Protein AF-A0A965NMK2-F1 (afdb_monomer_lite)

pLDDT: mean 85.82, std 9.75, range [57.5, 96.56]

Sequence (125 aa):
MFAFSLTIFWGACLLFLVQPLIARFILPWFGGGPAVWTTCMLFFQVLLLGGYAYAHYSISRLTPRRQVITHLCLLALAVALLPITPGDQWKPADGTHAAGHILLLLLACLGLPYLVLSATGPLLQ

Structure (mmCIF, N/CA/C/O backbone):
data_AF-A0A965NMK2-F1
#
_entry.id   AF-A0A965NMK2-F1
#
loop_
_atom_site.group_PDB
_atom_site.id
_atom_site.type_symbol
_atom_site.label_atom_id
_atom_site.label_alt_id
_atom_site.label_comp_id
_atom_site.label_asym_id
_atom_site.label_entity_id
_atom_site.label_seq_id
_atom_site.pdbx_PDB_ins_code
_atom_site.Cartn_x
_atom_site.Cartn_y
_atom_site.Cartn_z
_atom_site.occupancy
_atom_site.B_iso_or_equiv
_atom_site.auth_seq_id
_atom_site.auth_comp_id
_atom_site.auth_asym_id
_atom_site.auth_atom_id
_atom_site.pdbx_PDB_model_num
ATOM 1 N N . MET A 1 1 ? -1.444 -10.886 23.898 1.00 73.38 1 MET A N 1
ATOM 2 C CA . MET A 1 1 ? -0.126 -10.329 23.521 1.00 73.38 1 MET A CA 1
ATOM 3 C C . MET A 1 1 ? 0.504 -11.128 22.386 1.00 73.38 1 MET A C 1
ATOM 5 O O . MET A 1 1 ? 0.579 -10.586 21.297 1.00 73.38 1 MET A O 1
ATOM 9 N N . PHE A 1 2 ? 0.811 -12.422 22.561 1.00 87.19 2 PHE A N 1
ATOM 10 C CA . PHE A 1 2 ? 1.407 -13.257 21.498 1.00 87.19 2 PHE A CA 1
ATOM 11 C C . PHE A 1 2 ? 0.660 -13.246 20.152 1.00 87.19 2 PHE A C 1
ATOM 13 O O . PHE A 1 2 ? 1.293 -13.071 19.118 1.00 87.19 2 PHE A O 1
ATOM 20 N N . ALA A 1 3 ? -0.672 -13.377 20.156 1.00 85.31 3 ALA A N 1
ATOM 21 C CA . ALA A 1 3 ? -1.463 -13.350 18.922 1.00 85.31 3 ALA A CA 1
ATOM 22 C C . ALA A 1 3 ? -1.324 -12.019 18.155 1.00 85.31 3 ALA A C 1
ATOM 24 O O . ALA A 1 3 ? -1.114 -12.031 16.951 1.00 85.31 3 ALA A O 1
ATOM 25 N N . PHE A 1 4 ? -1.360 -10.879 18.854 1.00 85.56 4 PHE A N 1
ATOM 26 C CA . PHE A 1 4 ? -1.163 -9.559 18.243 1.00 85.56 4 PHE A CA 1
ATOM 27 C C . PHE A 1 4 ? 0.251 -9.396 17.682 1.00 85.56 4 PHE A C 1
ATOM 29 O O . PHE A 1 4 ? 0.408 -8.953 16.548 1.00 85.56 4 PHE A O 1
ATOM 36 N N . SER A 1 5 ? 1.275 -9.808 18.437 1.00 88.06 5 SER A N 1
ATOM 37 C CA . SER A 1 5 ? 2.665 -9.774 17.971 1.00 88.06 5 SER A CA 1
ATOM 38 C C . SER A 1 5 ? 2.871 -10.632 16.725 1.00 88.06 5 SER A C 1
ATOM 40 O O . SER A 1 5 ? 3.549 -10.192 15.803 1.00 88.06 5 SER A O 1
ATOM 42 N N . LEU A 1 6 ? 2.259 -11.819 16.665 1.00 91.94 6 LEU A N 1
ATOM 43 C CA . LEU A 1 6 ? 2.343 -12.697 15.500 1.00 91.94 6 LEU A CA 1
ATOM 44 C C . LEU A 1 6 ? 1.648 -12.082 14.278 1.00 91.94 6 LEU A C 1
ATOM 46 O O . LEU A 1 6 ? 2.211 -12.111 13.189 1.00 91.94 6 LEU A O 1
ATOM 50 N N . THR A 1 7 ? 0.470 -11.477 14.453 1.00 88.75 7 THR A N 1
ATOM 51 C CA . THR A 1 7 ? -0.245 -10.806 13.357 1.00 88.75 7 THR A CA 1
ATOM 52 C C . THR A 1 7 ? 0.523 -9.593 12.837 1.00 88.75 7 THR A C 1
ATOM 54 O O . THR A 1 7 ? 0.670 -9.441 11.627 1.00 88.75 7 THR A O 1
ATOM 57 N N . ILE A 1 8 ? 1.061 -8.755 13.730 1.00 88.62 8 ILE A N 1
ATOM 58 C CA . ILE A 1 8 ? 1.895 -7.604 13.352 1.00 88.62 8 ILE A CA 1
ATOM 59 C C . ILE A 1 8 ? 3.165 -8.083 12.642 1.00 88.62 8 ILE A C 1
ATOM 61 O O . ILE A 1 8 ? 3.517 -7.542 11.596 1.00 88.62 8 ILE A O 1
ATOM 65 N N . PHE A 1 9 ? 3.823 -9.120 13.168 1.00 92.12 9 PHE A N 1
ATOM 66 C CA . PHE A 1 9 ? 5.005 -9.716 12.551 1.00 92.12 9 PHE A CA 1
ATOM 67 C C . PHE A 1 9 ? 4.704 -10.226 11.142 1.00 92.12 9 PHE A C 1
ATOM 69 O O . PHE A 1 9 ? 5.434 -9.903 10.210 1.00 92.12 9 PHE A O 1
ATOM 76 N N . TRP A 1 10 ? 3.618 -10.981 10.964 1.00 91.44 10 TRP A N 1
ATOM 77 C CA . TRP A 1 10 ? 3.255 -11.529 9.660 1.00 91.44 10 TRP A CA 1
ATOM 78 C C . TRP A 1 10 ? 2.854 -10.429 8.676 1.00 91.44 10 TRP A C 1
ATOM 80 O O . TRP A 1 10 ? 3.305 -10.439 7.535 1.00 91.44 10 TRP A O 1
ATOM 90 N N . GLY A 1 11 ? 2.081 -9.436 9.125 1.00 89.62 11 GLY A N 1
ATOM 91 C CA . GLY A 1 11 ? 1.711 -8.276 8.314 1.00 89.62 11 GLY A CA 1
ATOM 92 C C . GLY A 1 11 ? 2.930 -7.481 7.842 1.00 89.62 11 GLY A C 1
ATOM 93 O O . GLY A 1 11 ? 3.062 -7.209 6.650 1.00 89.62 11 GLY A O 1
ATOM 94 N N . ALA A 1 12 ? 3.862 -7.178 8.751 1.00 89.81 12 ALA A N 1
ATOM 95 C CA . ALA A 1 12 ? 5.111 -6.499 8.413 1.00 89.81 12 ALA A CA 1
ATOM 96 C C . ALA A 1 12 ? 5.988 -7.352 7.482 1.00 89.81 12 ALA A C 1
ATOM 98 O O . ALA A 1 12 ? 6.477 -6.849 6.474 1.00 89.81 12 ALA A O 1
ATOM 99 N N . CYS A 1 13 ? 6.144 -8.647 7.771 1.00 92.62 13 CYS A N 1
ATOM 100 C CA . CYS A 1 13 ? 6.897 -9.577 6.931 1.00 92.62 13 CYS A CA 1
ATOM 101 C C . CYS A 1 13 ? 6.352 -9.594 5.496 1.00 92.62 13 CYS A C 1
ATOM 103 O O . CYS A 1 13 ? 7.115 -9.401 4.552 1.00 92.62 13 CYS A O 1
ATOM 105 N N . LEU A 1 14 ? 5.033 -9.728 5.322 1.00 90.50 14 LEU A N 1
ATOM 106 C CA . LEU A 1 14 ? 4.386 -9.702 4.007 1.00 90.50 14 LEU A CA 1
ATOM 107 C C . LEU A 1 14 ? 4.592 -8.364 3.284 1.00 90.50 14 LEU A C 1
ATOM 109 O O . LEU A 1 14 ? 4.908 -8.356 2.095 1.00 90.50 14 LEU A O 1
ATOM 113 N N . LEU A 1 15 ? 4.458 -7.244 3.998 1.00 89.88 15 LEU A N 1
ATOM 114 C CA . LEU A 1 15 ? 4.641 -5.902 3.443 1.00 89.88 15 LEU A CA 1
ATOM 115 C C . LEU A 1 15 ? 6.060 -5.703 2.894 1.00 89.88 15 LEU A C 1
ATOM 117 O O . LEU A 1 15 ? 6.227 -5.227 1.770 1.00 89.88 15 LEU A O 1
ATOM 121 N N . PHE A 1 16 ? 7.078 -6.116 3.651 1.00 90.06 16 PHE A N 1
ATOM 122 C CA . PHE A 1 16 ? 8.472 -6.016 3.218 1.00 90.06 16 PHE A CA 1
ATOM 123 C C . PHE A 1 16 ? 8.853 -7.064 2.170 1.00 90.06 16 PHE A C 1
ATOM 125 O O . PHE A 1 16 ? 9.684 -6.766 1.319 1.00 90.06 16 PHE A O 1
ATOM 132 N N . LEU A 1 17 ? 8.249 -8.258 2.178 1.00 91.62 17 LEU A N 1
ATOM 133 C CA . LEU A 1 17 ? 8.526 -9.317 1.197 1.00 91.62 17 LEU A CA 1
ATOM 134 C C . LEU A 1 17 ? 7.978 -8.982 -0.200 1.00 91.62 17 LEU A C 1
ATOM 136 O O . LEU A 1 17 ? 8.574 -9.365 -1.209 1.00 91.62 17 LEU A O 1
ATOM 140 N N . VAL A 1 18 ? 6.870 -8.240 -0.276 1.00 88.94 18 VAL A N 1
ATOM 141 C CA . VAL A 1 18 ? 6.261 -7.812 -1.547 1.00 88.94 18 VAL A CA 1
ATOM 142 C C . VAL A 1 18 ? 7.211 -6.948 -2.382 1.00 88.94 18 VAL A C 1
ATOM 144 O O . VAL A 1 18 ? 7.270 -7.114 -3.601 1.00 88.94 18 VAL A O 1
ATOM 147 N N . GLN A 1 19 ? 7.991 -6.066 -1.752 1.00 88.50 19 GLN A N 1
ATOM 148 C CA . GLN A 1 19 ? 8.894 -5.146 -2.454 1.00 88.50 19 GLN A CA 1
ATOM 149 C C . GLN A 1 19 ? 9.970 -5.871 -3.303 1.00 88.50 19 GLN A C 1
ATOM 151 O O . GLN A 1 19 ? 10.015 -5.636 -4.515 1.00 88.50 19 GLN A O 1
ATOM 156 N N . PRO A 1 20 ? 10.809 -6.780 -2.753 1.00 87.56 20 PRO A N 1
ATOM 157 C CA . PRO A 1 20 ? 11.803 -7.517 -3.534 1.00 87.56 20 PRO A CA 1
ATOM 158 C C . PRO A 1 20 ? 11.177 -8.544 -4.486 1.00 87.56 20 PRO A C 1
ATOM 160 O O . PRO A 1 20 ? 11.721 -8.775 -5.568 1.00 87.56 20 PRO A O 1
ATOM 163 N N . LEU A 1 21 ? 10.033 -9.142 -4.127 1.00 88.81 21 LEU A N 1
ATOM 164 C CA . LEU A 1 21 ? 9.316 -10.073 -5.003 1.00 88.81 21 LEU A CA 1
ATOM 165 C C . LEU A 1 21 ? 8.943 -9.391 -6.323 1.00 88.81 21 LEU A C 1
ATOM 167 O O . LEU A 1 21 ? 9.207 -9.911 -7.405 1.00 88.81 21 LEU A O 1
ATOM 171 N N . ILE A 1 22 ? 8.368 -8.199 -6.227 1.00 84.31 22 ILE A N 1
ATOM 172 C CA . ILE A 1 22 ? 7.898 -7.448 -7.385 1.00 84.31 22 ILE A CA 1
ATOM 173 C C . ILE A 1 22 ? 9.043 -6.831 -8.165 1.00 84.31 22 ILE A C 1
ATOM 175 O O . ILE A 1 22 ? 9.014 -6.885 -9.392 1.00 84.31 22 ILE A O 1
ATOM 179 N N . ALA A 1 23 ? 10.088 -6.354 -7.484 1.00 83.56 23 ALA A N 1
ATOM 180 C CA . ALA A 1 23 ? 11.317 -5.934 -8.145 1.00 83.56 23 ALA A CA 1
ATOM 181 C C . ALA A 1 23 ? 11.866 -7.045 -9.060 1.00 83.56 23 ALA A C 1
ATOM 183 O O . ALA A 1 23 ? 12.226 -6.773 -10.202 1.00 83.56 23 ALA A O 1
ATOM 184 N N . ARG A 1 24 ? 11.847 -8.309 -8.610 1.00 84.56 24 ARG A N 1
ATOM 185 C CA . ARG A 1 24 ? 12.247 -9.463 -9.432 1.00 84.56 24 ARG A CA 1
ATOM 186 C C . ARG A 1 24 ? 11.312 -9.706 -10.622 1.00 84.56 24 ARG A C 1
ATOM 188 O O . ARG A 1 24 ? 11.803 -10.076 -11.684 1.00 84.56 24 ARG A O 1
ATOM 195 N N . PHE A 1 25 ? 10.001 -9.514 -10.467 1.00 83.31 25 PHE A N 1
ATOM 196 C CA . PHE A 1 25 ? 9.027 -9.724 -11.547 1.00 83.31 25 PHE A CA 1
ATOM 197 C C . PHE A 1 25 ? 9.086 -8.658 -12.642 1.00 83.31 25 PHE A C 1
ATOM 199 O O . PHE A 1 25 ? 8.940 -8.994 -13.812 1.00 83.31 25 PHE A O 1
ATOM 206 N N . ILE A 1 26 ? 9.309 -7.391 -12.289 1.00 81.94 26 ILE 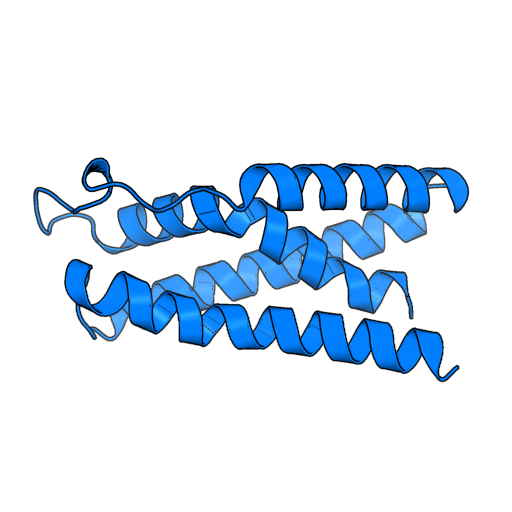A N 1
ATOM 207 C CA . ILE A 1 26 ? 9.352 -6.289 -13.264 1.00 81.94 26 ILE A CA 1
ATOM 208 C C . ILE A 1 26 ? 10.716 -6.170 -13.961 1.00 81.94 26 ILE A C 1
ATOM 210 O O . ILE A 1 26 ? 10.804 -5.583 -15.042 1.00 81.94 26 ILE A O 1
ATOM 214 N N . LEU A 1 27 ? 11.778 -6.734 -13.368 1.00 83.50 27 LEU A N 1
ATOM 215 C CA . LEU A 1 27 ? 13.155 -6.646 -13.867 1.00 83.50 27 LEU A CA 1
ATOM 216 C C . LEU A 1 27 ? 13.319 -7.095 -15.334 1.00 83.50 27 LEU A C 1
ATOM 218 O O . LEU A 1 27 ? 13.988 -6.380 -16.078 1.00 83.50 27 LEU A O 1
ATOM 222 N N . PRO A 1 28 ? 12.716 -8.210 -15.803 1.00 82.00 28 PRO A N 1
ATOM 223 C CA . PRO A 1 28 ? 12.842 -8.639 -17.197 1.00 82.00 28 PRO A CA 1
ATOM 224 C C . PRO A 1 28 ? 12.149 -7.706 -18.200 1.00 82.00 28 PRO A C 1
ATOM 226 O O . PRO A 1 28 ? 12.482 -7.737 -19.381 1.00 82.00 28 PRO A O 1
ATOM 229 N N . TRP A 1 29 ? 11.173 -6.903 -17.760 1.00 79.25 29 TRP A N 1
ATOM 230 C CA . TRP A 1 29 ? 10.378 -6.031 -18.633 1.00 79.25 29 TRP A CA 1
ATOM 231 C C . TRP A 1 29 ? 10.892 -4.596 -18.674 1.00 79.25 29 TRP A C 1
ATOM 233 O O . TRP A 1 29 ? 10.917 -3.987 -19.739 1.00 79.25 29 TRP A O 1
ATOM 243 N N . PHE A 1 30 ? 11.303 -4.060 -17.524 1.00 79.38 30 PHE A N 1
ATOM 244 C CA . PHE A 1 30 ? 11.709 -2.659 -17.376 1.00 79.38 30 PHE A CA 1
ATOM 245 C C . PHE A 1 30 ? 13.220 -2.485 -17.149 1.00 79.38 30 PHE A C 1
ATOM 247 O O . PHE A 1 30 ? 13.726 -1.365 -17.218 1.00 79.38 30 PHE A O 1
ATOM 254 N N . GLY A 1 31 ? 13.955 -3.577 -16.909 1.00 80.19 31 GLY A N 1
ATOM 255 C CA . GLY A 1 31 ? 15.390 -3.565 -16.628 1.00 80.19 31 GLY A CA 1
ATOM 256 C C . GLY A 1 31 ? 15.737 -3.165 -15.188 1.00 80.19 31 GLY A C 1
ATOM 257 O O . GLY A 1 31 ? 14.881 -2.798 -14.386 1.00 80.19 31 GLY A O 1
ATOM 258 N N . GLY A 1 32 ? 17.028 -3.239 -14.849 1.00 76.94 32 GLY A N 1
ATOM 259 C CA . GLY A 1 32 ? 17.566 -2.918 -13.515 1.00 76.94 32 GLY A CA 1
ATOM 260 C C . GLY A 1 32 ? 17.995 -1.462 -13.329 1.00 76.94 32 GLY A C 1
ATOM 261 O O . GLY A 1 32 ? 18.905 -1.189 -12.551 1.00 76.94 32 GLY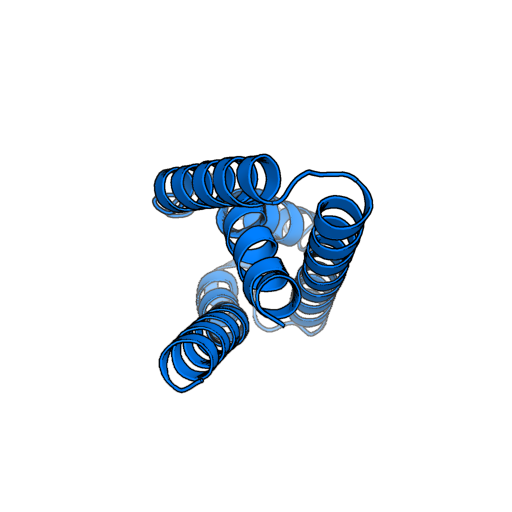 A O 1
ATOM 262 N N . GLY A 1 33 ? 17.412 -0.532 -14.089 1.00 83.62 33 GLY A N 1
ATOM 263 C CA . GLY A 1 33 ? 17.819 0.873 -14.073 1.00 83.62 33 GLY A CA 1
ATOM 264 C C . GLY A 1 33 ? 17.489 1.578 -12.744 1.00 83.62 33 GLY A C 1
ATOM 265 O O . GLY A 1 33 ? 16.443 1.296 -12.154 1.00 83.62 33 GLY A O 1
ATOM 266 N N . PRO A 1 34 ? 18.297 2.563 -12.297 1.00 84.94 34 PRO A N 1
ATOM 267 C CA . PRO A 1 34 ? 18.036 3.326 -11.068 1.00 84.94 34 PRO A CA 1
ATOM 268 C C . PRO A 1 34 ? 16.646 3.977 -11.027 1.00 84.94 34 PRO A C 1
ATOM 270 O O . PRO A 1 34 ? 16.010 4.024 -9.978 1.00 84.94 34 PRO A O 1
ATOM 273 N N . ALA A 1 35 ? 16.142 4.425 -12.182 1.00 85.19 35 ALA A N 1
ATOM 274 C CA . ALA A 1 35 ? 14.815 5.026 -12.296 1.00 85.19 35 ALA A CA 1
ATOM 275 C C . ALA A 1 35 ? 13.688 4.054 -11.899 1.00 85.19 35 ALA A C 1
ATOM 277 O O . ALA A 1 35 ? 12.782 4.448 -11.170 1.00 85.19 35 ALA A O 1
ATOM 278 N N . VAL A 1 36 ? 13.772 2.781 -12.308 1.00 87.06 36 VAL A N 1
ATOM 279 C CA . VAL A 1 36 ? 12.782 1.736 -11.979 1.00 87.06 36 VAL A CA 1
ATOM 280 C C . VAL A 1 36 ? 12.710 1.540 -10.468 1.00 87.06 36 VAL A C 1
ATOM 282 O O . VAL A 1 36 ? 11.623 1.532 -9.887 1.00 87.06 36 VAL A O 1
ATOM 285 N N . TRP A 1 37 ? 13.874 1.449 -9.823 1.00 87.25 37 TRP A N 1
ATOM 286 C CA . TRP A 1 37 ? 13.977 1.304 -8.375 1.00 87.25 37 TRP A CA 1
ATOM 287 C C . TRP A 1 37 ? 13.353 2.488 -7.633 1.00 87.25 37 TRP A C 1
ATOM 289 O O . TRP A 1 37 ? 12.511 2.292 -6.755 1.00 87.25 37 TRP A O 1
ATOM 299 N N . THR A 1 38 ? 13.713 3.719 -8.009 1.00 90.06 38 THR A N 1
ATOM 300 C CA . THR A 1 38 ? 13.170 4.930 -7.383 1.00 90.06 38 THR A CA 1
ATOM 301 C C . THR A 1 38 ? 11.657 5.039 -7.574 1.00 90.06 38 THR A C 1
ATOM 303 O O . THR A 1 38 ? 10.960 5.389 -6.625 1.00 90.06 38 THR A O 1
ATOM 306 N N . THR A 1 39 ? 11.120 4.692 -8.750 1.00 90.81 39 THR A N 1
ATOM 307 C CA . THR A 1 39 ? 9.667 4.674 -8.988 1.00 90.81 39 THR A CA 1
ATOM 308 C C . THR A 1 39 ? 8.951 3.654 -8.100 1.00 90.81 39 THR A C 1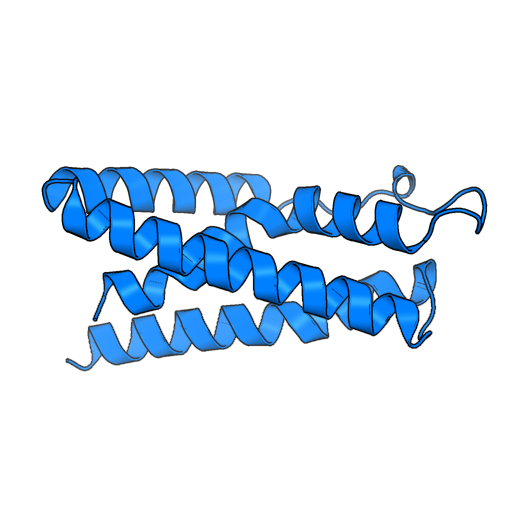
ATOM 310 O O . THR A 1 39 ? 7.922 3.981 -7.509 1.00 90.81 39 THR A O 1
ATOM 313 N N . CYS A 1 40 ? 9.505 2.447 -7.950 1.00 89.94 40 CYS A N 1
ATOM 314 C CA . CYS A 1 40 ? 8.942 1.434 -7.055 1.00 89.94 40 CYS A CA 1
ATOM 315 C C . CYS A 1 40 ? 8.972 1.898 -5.596 1.00 89.94 40 CYS A C 1
ATOM 317 O O . CYS A 1 40 ? 7.968 1.802 -4.894 1.00 89.94 40 CYS A O 1
ATOM 319 N N . MET A 1 41 ? 10.105 2.448 -5.148 1.00 91.94 41 MET A N 1
ATOM 320 C CA . MET A 1 41 ? 10.236 2.982 -3.793 1.00 91.94 41 MET A CA 1
ATOM 321 C C . MET A 1 41 ? 9.236 4.105 -3.532 1.00 91.94 41 MET A C 1
ATOM 323 O O . MET A 1 41 ? 8.531 4.055 -2.528 1.00 91.94 41 MET A O 1
ATOM 327 N N . LEU A 1 42 ? 9.103 5.068 -4.448 1.00 93.88 42 LEU A N 1
ATOM 328 C CA . LEU A 1 42 ? 8.109 6.138 -4.343 1.00 93.88 42 LEU A CA 1
ATOM 329 C C . LEU A 1 42 ? 6.696 5.569 -4.165 1.00 93.88 42 LEU A C 1
ATOM 331 O O . LEU A 1 42 ? 5.989 5.969 -3.243 1.00 93.88 42 LEU A O 1
ATOM 335 N N . PHE A 1 43 ? 6.301 4.612 -5.008 1.00 93.62 43 PHE A N 1
ATOM 336 C CA . PHE A 1 43 ? 4.995 3.962 -4.923 1.00 93.62 43 PHE A CA 1
ATOM 337 C C . PHE A 1 43 ? 4.758 3.326 -3.547 1.00 93.62 43 PHE A C 1
ATOM 339 O O . PHE A 1 43 ? 3.765 3.626 -2.882 1.00 93.62 43 PHE A O 1
ATOM 346 N N . PHE A 1 44 ? 5.689 2.488 -3.086 1.00 93.25 44 PHE A N 1
ATOM 347 C CA . PHE A 1 44 ? 5.543 1.787 -1.812 1.00 93.25 44 PHE A CA 1
ATOM 348 C C . PHE A 1 44 ? 5.506 2.738 -0.615 1.00 93.25 44 PHE A C 1
ATOM 350 O O . PHE A 1 44 ? 4.746 2.498 0.323 1.00 93.25 44 PHE A O 1
ATOM 357 N N . GLN A 1 45 ? 6.279 3.826 -0.643 1.00 95.44 45 GLN A N 1
ATOM 358 C CA . GLN A 1 45 ? 6.267 4.839 0.415 1.00 95.44 45 GLN A CA 1
ATOM 359 C C . GLN A 1 45 ? 4.947 5.620 0.442 1.00 95.44 45 GLN A C 1
ATOM 361 O O . GLN A 1 45 ? 4.373 5.823 1.511 1.00 95.44 45 GLN A O 1
ATOM 366 N N . VAL A 1 46 ? 4.417 6.001 -0.724 1.00 96.50 46 VAL A N 1
ATOM 367 C CA . VAL A 1 46 ? 3.121 6.691 -0.823 1.00 96.50 46 VAL A CA 1
ATOM 368 C C . VAL A 1 46 ? 1.986 5.807 -0.306 1.00 96.50 46 VAL A C 1
ATOM 370 O O . VAL A 1 46 ? 1.147 6.276 0.461 1.00 96.50 46 VAL A O 1
ATOM 373 N N . LEU A 1 47 ? 1.960 4.521 -0.661 1.00 94.94 47 LEU A N 1
ATOM 374 C CA . LEU A 1 47 ? 0.927 3.611 -0.159 1.00 94.94 47 LEU A CA 1
ATOM 375 C C . LEU A 1 47 ? 1.098 3.268 1.324 1.00 94.94 47 LEU A C 1
ATOM 377 O O . LEU A 1 47 ? 0.100 3.062 2.015 1.00 94.94 47 LEU A O 1
ATOM 381 N N . LEU A 1 48 ? 2.335 3.199 1.825 1.00 94.69 48 LEU A N 1
ATOM 382 C CA . LEU A 1 48 ? 2.599 3.026 3.254 1.00 94.69 48 LEU A CA 1
ATOM 383 C C . LEU A 1 48 ? 1.997 4.200 4.035 1.00 94.69 48 LEU A C 1
ATOM 385 O O . LEU A 1 48 ? 1.223 3.988 4.968 1.00 94.69 48 LEU A O 1
ATOM 389 N N . LEU A 1 49 ? 2.268 5.429 3.585 1.00 96.56 49 LEU A N 1
ATOM 390 C CA . LEU A 1 49 ? 1.674 6.641 4.145 1.00 96.56 49 LEU A CA 1
ATOM 391 C C . LEU A 1 49 ? 0.141 6.627 4.037 1.00 96.56 49 LEU A C 1
ATOM 393 O O . LEU A 1 49 ? -0.548 6.941 5.006 1.00 96.56 49 LEU A O 1
ATOM 397 N N . GLY A 1 50 ? -0.399 6.223 2.884 1.00 96.06 50 GLY A N 1
ATOM 398 C CA . GLY A 1 50 ? -1.841 6.100 2.661 1.00 96.06 50 GLY A CA 1
ATOM 399 C C . GLY A 1 50 ? -2.519 5.116 3.618 1.00 96.06 50 GLY A C 1
ATOM 400 O O . GLY A 1 50 ? -3.575 5.426 4.168 1.00 96.06 50 GLY A O 1
ATOM 401 N N . GLY A 1 51 ? -1.897 3.965 3.885 1.00 95.00 51 GLY A N 1
ATOM 402 C CA . GLY A 1 51 ? -2.406 2.991 4.854 1.00 95.00 51 GLY A CA 1
ATOM 403 C C . GLY A 1 51 ? -2.395 3.514 6.290 1.00 95.00 51 GLY A C 1
ATOM 404 O O . GLY A 1 51 ? -3.357 3.299 7.026 1.00 95.00 51 GLY A O 1
ATOM 405 N N . TYR A 1 52 ? -1.364 4.274 6.673 1.00 94.31 52 TYR A N 1
ATOM 406 C CA . TYR A 1 52 ? -1.298 4.933 7.983 1.00 94.31 52 TYR A CA 1
ATOM 407 C C . TYR A 1 52 ? -2.369 6.017 8.123 1.00 94.31 52 TYR A C 1
ATOM 409 O O . TYR A 1 52 ? -3.048 6.086 9.147 1.00 94.31 52 TYR A O 1
ATOM 417 N N . ALA A 1 53 ? -2.566 6.832 7.084 1.00 95.12 53 ALA A N 1
ATOM 418 C CA . ALA A 1 53 ? -3.630 7.829 7.045 1.00 95.12 53 ALA A CA 1
ATOM 419 C C . ALA A 1 53 ? -5.017 7.176 7.164 1.00 95.12 53 ALA A C 1
ATOM 421 O O . ALA A 1 53 ? -5.848 7.633 7.950 1.00 95.12 53 ALA A O 1
ATOM 422 N N . TYR A 1 54 ? -5.252 6.072 6.447 1.00 95.06 54 TYR A N 1
ATOM 423 C CA . TYR A 1 54 ? -6.474 5.280 6.576 1.00 95.06 54 TYR A CA 1
ATOM 424 C C . TYR A 1 54 ? -6.652 4.730 7.998 1.00 95.06 54 TYR A C 1
ATOM 426 O O . TYR A 1 54 ? -7.734 4.880 8.568 1.00 95.06 54 TYR A O 1
ATOM 434 N N . ALA A 1 55 ? -5.610 4.148 8.600 1.00 93.56 55 ALA A N 1
ATOM 435 C CA . ALA A 1 55 ? -5.680 3.616 9.958 1.00 93.56 55 ALA A CA 1
ATOM 436 C C . ALA A 1 55 ? -6.011 4.716 10.977 1.00 93.56 55 ALA A C 1
ATOM 438 O O . ALA A 1 55 ? -6.939 4.571 11.773 1.00 93.56 55 ALA A O 1
ATOM 439 N N . HIS A 1 56 ? -5.325 5.857 10.889 1.00 92.94 56 HIS A N 1
ATOM 440 C CA . HIS A 1 56 ? -5.562 7.012 11.750 1.00 92.94 56 HIS A CA 1
ATOM 441 C C . HIS A 1 56 ? -6.988 7.569 11.602 1.00 92.94 56 HIS A C 1
ATOM 443 O O . HIS A 1 56 ? -7.669 7.841 12.595 1.00 92.94 56 HIS A O 1
ATOM 449 N N . TYR A 1 57 ? -7.484 7.708 10.369 1.00 93.62 57 TYR A N 1
ATOM 450 C CA . TYR A 1 57 ? -8.849 8.175 10.123 1.00 93.62 57 TYR A CA 1
ATOM 451 C C . TYR A 1 57 ? -9.896 7.167 10.614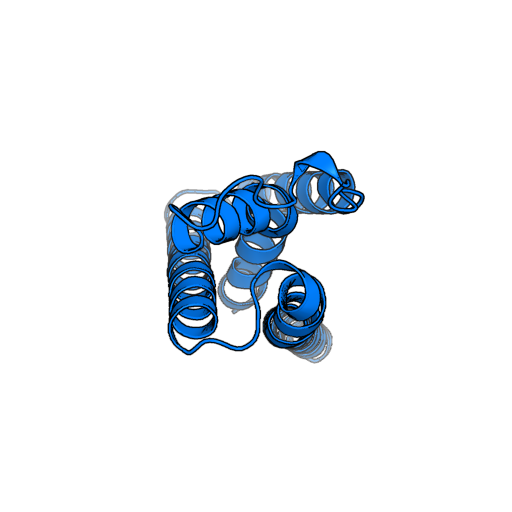 1.00 93.62 57 TYR A C 1
ATOM 453 O O . TYR A 1 57 ? -10.894 7.546 11.225 1.00 93.62 57 TYR A O 1
ATOM 461 N N . SER A 1 58 ? -9.655 5.872 10.397 1.00 92.19 58 SER A N 1
ATOM 462 C CA . SER A 1 58 ? -10.537 4.803 10.855 1.00 92.19 58 SER A CA 1
ATOM 463 C C . SER A 1 58 ? -10.663 4.802 12.378 1.00 92.19 58 SER A C 1
ATOM 465 O O . SER A 1 58 ? -11.780 4.768 12.888 1.00 92.19 58 SER A O 1
ATOM 467 N N . ILE A 1 59 ? -9.545 4.889 13.103 1.00 91.94 59 ILE A N 1
ATOM 468 C CA . ILE A 1 59 ? -9.533 4.907 14.574 1.00 91.94 59 ILE A CA 1
ATOM 469 C C . ILE A 1 59 ? -10.195 6.182 15.119 1.00 91.94 59 ILE A C 1
ATOM 471 O O . ILE A 1 59 ? -10.931 6.125 16.099 1.00 91.94 59 ILE A O 1
ATOM 475 N N . SER A 1 60 ? -9.974 7.336 14.480 1.00 91.12 60 SER A N 1
ATOM 476 C CA . SER A 1 60 ? -10.508 8.620 14.962 1.00 91.12 60 SER A CA 1
ATOM 477 C C . SER A 1 60 ? -11.990 8.857 14.645 1.00 91.12 60 SER A C 1
ATOM 479 O O . SER A 1 60 ? -12.623 9.681 15.308 1.00 91.12 60 SER A O 1
ATOM 481 N N . ARG A 1 61 ? -12.562 8.184 13.635 1.00 90.50 61 ARG A N 1
ATOM 482 C CA . ARG A 1 61 ? -13.929 8.467 13.149 1.00 90.50 61 ARG A CA 1
ATOM 483 C C . ARG A 1 61 ? -14.905 7.297 13.220 1.00 90.50 61 ARG A C 1
ATOM 485 O O . ARG A 1 61 ? -16.112 7.538 13.190 1.00 90.50 61 ARG A O 1
ATOM 492 N N . LEU A 1 62 ? -14.440 6.049 13.269 1.00 89.94 62 LEU A N 1
ATOM 493 C CA . LEU A 1 62 ? -15.315 4.875 13.221 1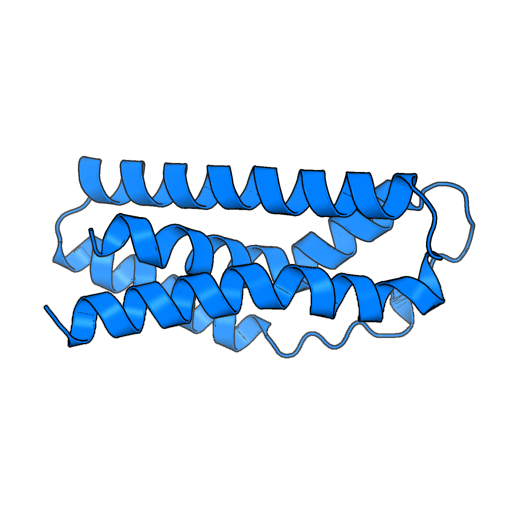.00 89.94 62 LEU A CA 1
ATOM 494 C C . LEU A 1 62 ? -15.450 4.210 14.591 1.00 89.94 62 LEU A C 1
ATOM 496 O O . LEU A 1 62 ? -14.508 4.100 15.363 1.00 89.94 62 LEU A O 1
ATOM 500 N N . THR A 1 63 ? -16.644 3.687 14.872 1.00 91.31 63 THR A N 1
ATOM 501 C CA . THR A 1 63 ? -16.851 2.775 16.007 1.00 91.31 63 THR A CA 1
ATOM 502 C C . THR A 1 63 ? -16.079 1.464 15.782 1.00 91.31 63 THR A C 1
ATOM 504 O O . THR A 1 63 ? -16.045 1.011 14.631 1.00 91.31 63 THR A O 1
ATOM 507 N N . PRO A 1 64 ? -15.612 0.762 16.833 1.00 89.00 64 PRO A N 1
ATOM 508 C CA . PRO A 1 64 ? -14.805 -0.459 16.694 1.00 89.00 64 PRO A CA 1
ATOM 509 C C . PRO A 1 64 ? -15.417 -1.533 15.780 1.00 89.00 64 PRO A C 1
ATOM 511 O O . PRO A 1 64 ? -14.730 -2.128 14.955 1.00 89.00 64 PRO A O 1
ATOM 514 N N . ARG A 1 65 ? -16.742 -1.739 15.843 1.00 90.12 65 ARG A N 1
ATOM 515 C CA . ARG A 1 65 ? -17.441 -2.694 14.959 1.00 90.12 65 ARG A CA 1
ATOM 516 C C . ARG A 1 65 ? -17.346 -2.310 13.481 1.00 90.12 65 ARG A C 1
ATOM 518 O O . ARG A 1 65 ? -17.117 -3.171 12.640 1.00 90.12 65 ARG A O 1
ATOM 525 N N . ARG A 1 66 ? -17.512 -1.022 13.164 1.00 91.62 66 ARG A N 1
ATOM 526 C CA . ARG A 1 66 ? -17.407 -0.511 11.787 1.00 91.62 66 ARG A CA 1
ATOM 527 C C . ARG A 1 66 ? -15.972 -0.585 11.273 1.00 91.62 66 ARG A C 1
ATOM 529 O O . ARG A 1 66 ? -15.789 -0.948 10.124 1.00 91.62 66 ARG A O 1
ATOM 536 N N . GLN A 1 67 ? -14.975 -0.310 12.113 1.00 90.69 67 GLN A N 1
ATOM 537 C CA . GLN A 1 67 ? -13.559 -0.476 11.763 1.00 90.69 67 GLN A CA 1
ATOM 538 C C . GLN A 1 67 ? -13.248 -1.922 11.357 1.00 90.69 67 GLN A C 1
ATOM 540 O O . GLN A 1 67 ? -12.689 -2.140 10.284 1.00 90.69 67 GLN A O 1
ATOM 545 N N . VAL A 1 68 ? -13.675 -2.905 12.160 1.00 90.69 68 VAL A N 1
ATOM 546 C CA . VAL A 1 68 ? -13.474 -4.331 11.851 1.00 90.69 68 VAL A CA 1
ATOM 547 C C . VAL A 1 68 ? -14.171 -4.722 10.549 1.00 90.69 68 VAL A C 1
ATOM 549 O O . VAL A 1 68 ? -13.536 -5.322 9.688 1.00 90.69 68 VAL A O 1
ATOM 552 N N . ILE A 1 69 ? -15.444 -4.354 10.369 1.00 93.62 69 ILE A N 1
ATOM 553 C CA . ILE A 1 69 ? -16.194 -4.685 9.146 1.00 93.62 69 ILE A CA 1
ATOM 554 C C . ILE A 1 69 ? -15.525 -4.062 7.917 1.00 93.62 69 ILE A C 1
ATOM 556 O O . ILE A 1 69 ? -15.253 -4.770 6.953 1.00 93.62 69 ILE A O 1
ATOM 560 N N . THR A 1 70 ? -15.205 -2.765 7.957 1.00 92.69 70 THR A N 1
ATOM 561 C CA . THR A 1 70 ? -14.558 -2.073 6.835 1.00 92.69 70 THR A CA 1
ATOM 562 C C . THR A 1 70 ? -13.216 -2.712 6.495 1.00 92.69 70 THR A C 1
ATOM 564 O O . THR A 1 70 ? -12.947 -2.971 5.325 1.00 92.69 70 THR A O 1
ATOM 567 N N . HIS A 1 71 ? -12.383 -3.004 7.496 1.00 93.19 71 HIS A N 1
ATOM 568 C CA . HIS A 1 71 ? -11.070 -3.594 7.258 1.00 93.19 71 HIS A CA 1
ATOM 569 C C . HIS A 1 71 ? -11.170 -5.026 6.712 1.00 93.19 71 HIS A C 1
ATOM 571 O O . HIS A 1 71 ? -10.472 -5.361 5.761 1.00 93.19 71 HIS A O 1
ATOM 577 N N . LEU A 1 72 ? -12.089 -5.847 7.236 1.00 92.31 72 LEU A N 1
ATOM 578 C CA . LEU A 1 72 ? -12.339 -7.195 6.718 1.00 92.31 72 LEU A CA 1
ATOM 579 C C . LEU A 1 72 ? -12.883 -7.179 5.286 1.00 92.31 72 LEU A C 1
ATOM 581 O O . LEU A 1 72 ? -12.458 -7.996 4.475 1.00 92.31 72 LEU A O 1
ATOM 585 N N . CYS A 1 73 ? -13.776 -6.244 4.944 1.00 94.44 73 CYS A N 1
ATOM 586 C CA . CYS A 1 73 ? -14.251 -6.078 3.570 1.00 94.44 73 CYS A CA 1
ATOM 587 C C . CYS A 1 73 ? -13.110 -5.689 2.621 1.00 94.44 73 CYS A C 1
ATOM 589 O O . CYS A 1 73 ? -12.999 -6.260 1.538 1.00 94.44 73 CYS A O 1
ATOM 591 N N . LEU A 1 74 ? -12.243 -4.757 3.029 1.00 93.56 74 LEU A N 1
ATOM 592 C CA . LEU A 1 74 ? -11.077 -4.362 2.236 1.00 93.56 74 LEU A CA 1
ATOM 593 C C . LEU A 1 74 ? -10.077 -5.512 2.079 1.00 93.56 74 LEU A C 1
ATOM 595 O O . LEU A 1 74 ? -9.533 -5.694 0.995 1.00 93.56 74 LEU A O 1
ATOM 599 N N . LEU A 1 75 ? -9.869 -6.313 3.127 1.00 91.56 75 LEU A N 1
ATOM 600 C CA . LEU A 1 75 ? -9.010 -7.494 3.082 1.00 91.56 75 LEU A CA 1
ATOM 601 C C . LEU A 1 75 ? -9.579 -8.572 2.152 1.00 91.56 75 LEU A C 1
ATOM 603 O O . LEU A 1 75 ? -8.849 -9.114 1.328 1.00 91.56 75 LEU A O 1
ATOM 607 N N . ALA A 1 76 ? -10.882 -8.852 2.233 1.00 92.50 76 ALA A N 1
ATOM 608 C CA . ALA A 1 76 ? -11.551 -9.791 1.334 1.00 92.50 76 ALA A CA 1
ATOM 609 C C . ALA A 1 76 ? -11.454 -9.331 -0.127 1.00 92.50 76 ALA A C 1
ATOM 611 O O . ALA A 1 76 ? -11.154 -10.133 -1.010 1.00 92.50 76 ALA A O 1
ATOM 612 N N . LEU A 1 77 ? -11.637 -8.031 -0.371 1.00 90.94 77 LEU A N 1
ATOM 613 C CA . LEU A 1 77 ? -11.464 -7.438 -1.691 1.00 90.94 77 LEU A CA 1
ATOM 614 C C . LEU A 1 77 ? -10.006 -7.565 -2.162 1.00 90.94 77 LEU A C 1
ATOM 616 O O . LEU A 1 77 ? -9.770 -8.021 -3.273 1.00 90.94 77 LEU A O 1
ATOM 620 N N . ALA A 1 78 ? -9.022 -7.266 -1.311 1.00 89.50 78 ALA A N 1
ATOM 621 C CA . ALA A 1 78 ? -7.604 -7.439 -1.632 1.00 89.50 78 ALA A CA 1
ATOM 622 C C . ALA A 1 78 ? -7.258 -8.883 -2.024 1.00 89.50 78 ALA A C 1
ATOM 624 O O . ALA A 1 78 ? -6.547 -9.094 -3.002 1.00 89.50 78 ALA A O 1
ATOM 625 N N . VAL A 1 79 ? -7.796 -9.875 -1.309 1.00 87.62 79 VAL A N 1
ATOM 626 C CA . VAL A 1 79 ? -7.627 -11.297 -1.647 1.00 87.62 79 VAL A CA 1
ATOM 627 C C . VAL A 1 79 ? -8.318 -11.643 -2.970 1.00 87.62 79 VAL A C 1
ATOM 629 O O . VAL A 1 79 ? -7.758 -12.388 -3.770 1.00 87.62 79 VAL A O 1
ATOM 632 N N . ALA A 1 80 ? -9.495 -11.078 -3.246 1.00 86.81 80 ALA A N 1
ATOM 633 C CA . ALA A 1 80 ? -10.189 -11.279 -4.519 1.00 86.81 80 ALA A CA 1
ATOM 634 C C . ALA A 1 80 ? -9.454 -10.645 -5.717 1.00 86.81 80 ALA A C 1
ATOM 636 O O . ALA A 1 80 ? -9.562 -11.153 -6.829 1.00 86.81 80 ALA A O 1
ATOM 637 N N . LEU A 1 81 ? -8.694 -9.566 -5.492 1.00 81.56 81 LEU A N 1
ATOM 638 C CA . LEU A 1 81 ? -7.856 -8.892 -6.493 1.00 81.56 81 LEU A CA 1
ATOM 639 C C . LEU A 1 81 ? -6.438 -9.482 -6.617 1.00 81.56 81 LEU A C 1
ATOM 641 O O . LEU A 1 81 ? -5.708 -9.100 -7.524 1.00 81.56 81 LEU A O 1
ATOM 645 N N . LEU A 1 82 ? -6.035 -10.418 -5.751 1.00 74.19 82 LEU A N 1
ATOM 646 C CA . LEU A 1 82 ? -4.707 -11.043 -5.799 1.00 74.19 82 LEU A CA 1
ATOM 647 C C . LEU A 1 82 ? -4.390 -11.818 -7.100 1.00 74.19 82 LEU A C 1
ATOM 649 O O . LEU A 1 82 ? -3.226 -11.798 -7.508 1.00 74.19 82 LEU A O 1
ATOM 653 N N . PRO A 1 83 ? -5.338 -12.499 -7.782 1.00 63.97 83 PRO A N 1
ATOM 654 C CA . PRO A 1 83 ? -5.049 -13.174 -9.041 1.00 63.97 83 PRO A CA 1
ATOM 655 C C . PRO A 1 83 ? -5.101 -12.181 -10.210 1.00 63.97 83 PRO A C 1
ATOM 657 O O . PRO A 1 83 ? -5.944 -12.277 -11.097 1.00 63.97 83 PRO A O 1
ATOM 660 N N . ILE A 1 84 ? -4.168 -11.230 -10.228 1.00 58.06 84 ILE A N 1
ATOM 661 C CA . ILE A 1 84 ? -3.848 -10.438 -11.419 1.00 58.06 84 ILE A CA 1
ATOM 662 C C . ILE A 1 84 ? -2.422 -10.815 -11.797 1.00 58.06 84 ILE A C 1
ATOM 664 O O . ILE A 1 84 ? -1.460 -10.121 -11.478 1.00 58.06 84 ILE A O 1
ATOM 668 N N . THR A 1 85 ? -2.262 -11.969 -12.448 1.00 58.09 85 THR A N 1
ATOM 669 C CA . THR A 1 85 ? -1.036 -12.229 -13.203 1.00 58.09 85 THR A CA 1
ATOM 670 C C . THR A 1 85 ? -0.934 -11.135 -14.261 1.00 58.09 85 THR A C 1
ATOM 672 O O . THR A 1 85 ? -1.852 -11.033 -15.084 1.00 58.09 85 THR A O 1
ATOM 675 N N . PRO A 1 86 ? 0.111 -10.292 -14.249 1.00 57.50 86 PRO A N 1
ATOM 676 C CA . PRO A 1 86 ? 0.261 -9.273 -15.271 1.00 57.50 86 PRO A CA 1
ATOM 677 C C . PRO A 1 86 ? 0.413 -9.983 -16.621 1.00 57.50 86 PRO A C 1
ATOM 679 O O . PRO A 1 86 ? 1.419 -10.634 -16.882 1.00 57.50 86 PRO A O 1
ATOM 682 N N . GLY A 1 87 ? -0.644 -9.939 -17.435 1.00 64.00 87 GLY A N 1
ATOM 683 C CA . GLY A 1 87 ? -0.633 -10.498 -18.784 1.00 64.00 87 GLY A CA 1
ATOM 684 C C . GLY A 1 87 ? 0.295 -9.707 -19.704 1.00 64.00 87 GLY A C 1
ATOM 685 O O . GLY A 1 87 ? 0.674 -8.576 -19.392 1.00 64.00 87 GLY A O 1
ATOM 686 N N . ASP A 1 88 ? 0.605 -10.272 -20.871 1.00 63.47 88 ASP A N 1
ATOM 687 C CA . ASP A 1 88 ? 1.524 -9.683 -21.862 1.00 63.47 88 ASP A CA 1
ATOM 688 C C . ASP A 1 88 ? 1.150 -8.251 -22.298 1.00 63.47 88 ASP A C 1
ATOM 690 O O . ASP A 1 88 ? 2.001 -7.495 -22.761 1.00 63.47 88 ASP A O 1
ATOM 694 N N . GLN A 1 89 ? -0.102 -7.841 -22.077 1.00 65.00 89 GLN A N 1
ATOM 695 C CA . GLN A 1 89 ? -0.627 -6.487 -22.293 1.00 65.00 89 GLN A CA 1
ATOM 696 C C . GLN A 1 89 ? 0.054 -5.375 -21.474 1.00 65.00 89 GLN A C 1
ATOM 698 O O . GLN A 1 89 ? -0.072 -4.206 -21.823 1.00 65.00 89 GLN A O 1
ATOM 703 N N . TRP A 1 90 ? 0.764 -5.710 -20.391 1.00 66.19 90 TRP A N 1
ATOM 704 C CA . TRP A 1 90 ? 1.503 -4.733 -19.579 1.00 66.19 90 TRP A CA 1
ATOM 705 C C . TRP A 1 90 ? 2.924 -4.466 -20.084 1.00 66.19 90 TRP A C 1
ATOM 707 O O . TRP A 1 90 ? 3.616 -3.598 -19.544 1.00 66.19 90 TRP A O 1
ATOM 717 N N . LYS A 1 91 ? 3.381 -5.209 -21.099 1.00 64.94 91 LYS A N 1
ATOM 718 C CA . LYS A 1 91 ? 4.714 -5.042 -21.670 1.00 64.94 91 LYS A CA 1
ATOM 719 C C . LYS A 1 91 ? 4.797 -3.677 -22.372 1.00 64.94 91 LYS A C 1
ATOM 721 O O . LYS A 1 91 ? 3.969 -3.404 -23.241 1.00 64.94 91 LYS A O 1
ATOM 726 N N . PRO A 1 92 ? 5.770 -2.812 -22.033 1.00 64.19 92 PRO A N 1
ATOM 727 C CA . PRO A 1 92 ? 5.905 -1.520 -22.696 1.00 64.19 92 PRO A CA 1
ATOM 728 C C . PRO A 1 92 ? 6.197 -1.729 -24.188 1.00 64.19 92 PRO A C 1
ATOM 730 O O . PRO A 1 92 ? 7.177 -2.384 -24.542 1.00 64.19 92 PRO A O 1
ATOM 733 N N . ALA A 1 93 ? 5.327 -1.195 -25.051 1.00 63.22 93 ALA A N 1
ATOM 734 C CA . ALA A 1 93 ? 5.486 -1.259 -26.506 1.00 63.22 93 ALA A CA 1
ATOM 735 C C . ALA A 1 93 ? 6.600 -0.320 -27.001 1.00 63.22 93 ALA A C 1
ATOM 737 O O . ALA A 1 93 ? 7.335 -0.686 -27.909 1.00 63.22 93 ALA A O 1
ATOM 738 N N . ASP A 1 94 ? 6.777 0.828 -26.333 1.00 60.81 94 ASP A N 1
ATOM 739 C CA . ASP A 1 94 ? 7.804 1.828 -26.624 1.00 60.81 94 ASP A CA 1
ATOM 740 C C . ASP A 1 94 ? 8.413 2.365 -25.317 1.00 60.81 94 ASP A C 1
ATOM 742 O O . ASP A 1 94 ? 7.709 2.652 -24.346 1.00 60.81 94 ASP A O 1
ATOM 746 N N . GLY A 1 95 ? 9.740 2.525 -25.274 1.00 60.25 95 GLY A N 1
ATOM 747 C CA . GLY A 1 95 ? 10.507 2.907 -24.076 1.00 60.25 95 GLY A CA 1
ATOM 748 C C . GLY A 1 95 ? 10.273 4.329 -23.541 1.00 60.25 95 GLY A C 1
ATOM 749 O O . GLY A 1 95 ? 11.029 4.791 -22.690 1.00 60.25 95 GLY A O 1
ATOM 750 N N . THR A 1 96 ? 9.258 5.049 -24.022 1.00 57.66 96 THR A N 1
ATOM 751 C CA . THR A 1 96 ? 9.078 6.484 -23.763 1.00 57.66 96 THR A CA 1
ATOM 752 C C . THR A 1 96 ? 8.456 6.816 -22.403 1.00 57.66 96 THR A C 1
ATOM 754 O O . THR A 1 96 ? 8.586 7.955 -21.970 1.00 57.66 96 THR A O 1
ATOM 757 N N . HIS A 1 97 ? 7.844 5.870 -21.673 1.00 69.38 97 HIS A N 1
ATOM 758 C CA . HIS A 1 97 ? 7.185 6.162 -20.381 1.00 69.38 97 HIS A CA 1
ATOM 759 C C . HIS A 1 97 ? 7.276 5.012 -19.354 1.00 69.38 97 HIS A C 1
ATOM 761 O O . HIS 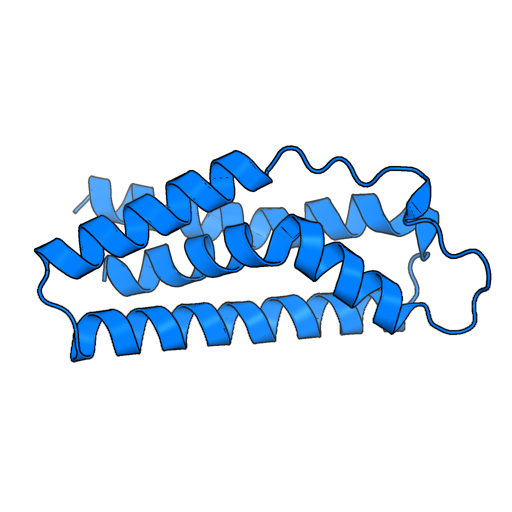A 1 97 ? 6.263 4.586 -18.790 1.00 69.38 97 HIS A O 1
ATOM 767 N N . ALA A 1 98 ? 8.484 4.501 -19.086 1.00 77.94 98 ALA A N 1
ATOM 768 C CA . ALA A 1 98 ? 8.700 3.365 -18.175 1.00 77.94 98 ALA A CA 1
ATOM 769 C C . ALA A 1 98 ? 8.143 3.595 -16.753 1.00 77.94 98 ALA A C 1
ATOM 771 O O . ALA A 1 98 ? 7.460 2.729 -16.213 1.00 77.94 98 ALA A O 1
ATOM 772 N N . ALA A 1 99 ? 8.365 4.778 -16.165 1.00 83.88 99 ALA A N 1
ATOM 773 C CA . ALA A 1 99 ? 7.914 5.081 -14.802 1.00 83.88 99 ALA A CA 1
ATOM 774 C C . ALA A 1 99 ? 6.381 5.056 -14.660 1.00 83.88 99 ALA A C 1
ATOM 776 O O . ALA A 1 99 ? 5.857 4.475 -13.712 1.00 83.88 99 ALA A O 1
ATOM 777 N N . GLY A 1 100 ? 5.653 5.640 -15.617 1.00 85.50 100 GLY A N 1
ATOM 778 C CA . GLY A 1 100 ? 4.187 5.646 -15.605 1.00 85.50 100 GLY A CA 1
ATOM 779 C C . GLY A 1 100 ? 3.597 4.239 -15.712 1.00 85.50 100 GLY A C 1
ATOM 780 O O . GLY A 1 100 ? 2.696 3.896 -14.953 1.00 85.50 100 GLY A O 1
ATOM 781 N N . HIS A 1 101 ? 4.157 3.399 -16.588 1.00 85.81 101 HIS A N 1
ATOM 782 C CA . HIS A 1 101 ? 3.731 2.004 -16.736 1.00 85.81 101 HIS A CA 1
ATOM 783 C C . HIS A 1 101 ? 3.987 1.182 -15.471 1.00 85.81 101 HIS A C 1
ATOM 785 O O . HIS A 1 101 ? 3.120 0.411 -15.068 1.00 85.81 101 HIS A O 1
ATOM 791 N N . ILE A 1 102 ? 5.134 1.384 -14.810 1.00 87.25 102 ILE A N 1
ATOM 792 C CA . ILE A 1 102 ? 5.432 0.745 -13.522 1.00 87.25 102 ILE A CA 1
ATOM 793 C C . ILE A 1 102 ? 4.392 1.157 -12.480 1.00 87.25 102 ILE A C 1
ATOM 795 O O . ILE A 1 102 ? 3.803 0.290 -11.844 1.00 87.25 102 ILE A O 1
ATOM 799 N N . LEU A 1 103 ? 4.119 2.456 -12.322 1.00 89.62 103 LEU A N 1
ATOM 800 C CA . LEU A 1 103 ? 3.127 2.930 -11.352 1.00 89.62 103 LEU A CA 1
ATOM 801 C C . LEU A 1 103 ? 1.739 2.344 -11.618 1.00 89.62 103 LEU A C 1
ATOM 803 O O . LEU A 1 103 ? 1.074 1.924 -10.677 1.00 89.62 103 LEU A O 1
ATOM 807 N N . LEU A 1 104 ? 1.316 2.283 -12.881 1.00 88.06 104 LEU A N 1
ATOM 808 C CA . LEU A 1 104 ? 0.007 1.754 -13.264 1.00 88.06 104 LEU A CA 1
ATOM 809 C C . LEU A 1 104 ? -0.082 0.242 -13.004 1.00 88.06 104 LEU A C 1
ATOM 811 O O . LEU A 1 104 ? -1.062 -0.217 -12.419 1.00 88.06 104 LEU A O 1
ATOM 815 N N . LEU A 1 105 ? 0.966 -0.514 -13.343 1.00 87.75 105 LEU A N 1
ATOM 816 C CA . LEU A 1 105 ? 1.070 -1.948 -13.060 1.00 87.75 105 LEU A CA 1
ATOM 817 C C . LEU A 1 105 ? 1.018 -2.222 -11.555 1.00 87.75 105 LEU A C 1
ATOM 819 O O . LEU A 1 105 ? 0.233 -3.058 -11.102 1.00 87.75 105 LEU A O 1
ATOM 823 N N . LEU A 1 106 ? 1.833 -1.507 -10.774 1.00 89.12 106 LEU A N 1
ATOM 824 C CA . LEU A 1 106 ? 1.882 -1.651 -9.321 1.00 89.12 106 LEU A CA 1
ATOM 825 C C . LEU A 1 106 ? 0.547 -1.260 -8.684 1.00 89.12 106 LEU A C 1
ATOM 827 O O . LEU A 1 106 ? 0.063 -1.967 -7.804 1.00 89.12 106 LEU A O 1
ATOM 831 N N . LEU A 1 107 ? -0.085 -0.178 -9.141 1.00 89.62 107 LEU A N 1
ATOM 832 C CA . LEU A 1 107 ? -1.387 0.253 -8.642 1.00 89.62 107 LEU A CA 1
ATOM 833 C C . LEU A 1 107 ? -2.472 -0.790 -8.929 1.00 89.62 107 LEU A C 1
ATOM 835 O O . LEU A 1 107 ? -3.244 -1.119 -8.032 1.00 89.62 107 LEU A O 1
ATOM 839 N N . ALA A 1 108 ? -2.502 -1.332 -10.148 1.00 85.69 108 ALA A N 1
ATOM 840 C CA . ALA A 1 108 ? -3.494 -2.319 -10.559 1.00 85.69 108 ALA A CA 1
ATOM 841 C C . ALA A 1 108 ? -3.342 -3.653 -9.813 1.00 85.69 108 ALA A C 1
ATOM 843 O O . ALA A 1 108 ? -4.343 -4.244 -9.419 1.00 85.69 108 ALA A O 1
ATOM 844 N N . CYS A 1 109 ? -2.107 -4.118 -9.596 1.00 84.38 109 CYS A N 1
ATOM 845 C CA . CYS A 1 109 ? -1.859 -5.443 -9.019 1.00 84.38 109 CYS A CA 1
ATOM 846 C C . CYS A 1 109 ? -1.693 -5.420 -7.491 1.00 84.38 109 CYS A C 1
ATOM 848 O O . CYS A 1 109 ? -2.081 -6.357 -6.801 1.00 84.38 109 CYS A O 1
ATOM 850 N N . LEU A 1 110 ? -1.083 -4.366 -6.947 1.00 88.00 110 LEU A N 1
ATOM 851 C CA . LEU A 1 110 ? -0.637 -4.305 -5.549 1.00 88.00 110 LEU A CA 1
ATOM 852 C C . LEU A 1 110 ? -1.240 -3.140 -4.775 1.00 88.00 110 LEU A C 1
ATOM 854 O O . LEU A 1 110 ? -1.070 -3.093 -3.558 1.00 88.00 110 LEU A O 1
ATOM 858 N N . GLY A 1 111 ? -1.948 -2.227 -5.446 1.00 90.00 111 GLY A N 1
ATOM 859 C CA . GLY A 1 111 ? -2.494 -1.015 -4.846 1.00 90.00 111 GLY A CA 1
ATOM 860 C C . GLY A 1 111 ? -3.283 -1.295 -3.573 1.00 90.00 111 GLY A C 1
ATOM 861 O O . GLY A 1 111 ? -2.907 -0.871 -2.480 1.00 90.00 111 GLY A O 1
ATOM 862 N N . LEU A 1 112 ? -4.361 -2.065 -3.718 1.00 90.75 112 LEU A N 1
ATOM 863 C CA . LEU A 1 112 ? -5.233 -2.408 -2.601 1.00 90.75 112 LEU A CA 1
ATOM 864 C C . LEU A 1 112 ? -4.574 -3.379 -1.598 1.00 90.75 112 LEU A C 1
ATOM 866 O O . LEU A 1 112 ? -4.589 -3.060 -0.408 1.00 90.75 112 LEU A O 1
ATOM 870 N N . PRO A 1 113 ? -3.963 -4.514 -2.007 1.00 90.94 113 PRO A N 1
ATOM 871 C CA . PRO A 1 113 ? -3.364 -5.448 -1.051 1.00 90.94 113 PRO A CA 1
ATOM 872 C C . PRO A 1 113 ? -2.282 -4.819 -0.172 1.00 90.94 113 PRO A C 1
ATOM 874 O O . PRO A 1 113 ? -2.276 -5.029 1.041 1.00 90.94 113 PRO A O 1
ATOM 877 N N . TYR A 1 114 ? -1.399 -4.006 -0.758 1.00 92.00 114 TYR A N 1
ATOM 878 C CA . TYR A 1 114 ? -0.324 -3.360 -0.011 1.00 92.00 114 TYR A CA 1
ATOM 879 C C . TYR A 1 114 ? -0.862 -2.282 0.940 1.00 92.00 114 TYR A C 1
ATOM 881 O O . TYR A 1 114 ? -0.398 -2.192 2.075 1.00 92.00 114 TYR A O 1
ATOM 889 N N . LEU A 1 115 ? -1.871 -1.505 0.524 1.00 93.94 115 LEU A N 1
ATOM 890 C CA . LEU A 1 115 ? -2.501 -0.485 1.371 1.00 93.94 115 LEU A CA 1
ATOM 891 C C . LEU A 1 115 ? -3.240 -1.089 2.578 1.00 93.94 115 LEU A C 1
ATOM 893 O O . LEU A 1 115 ? -3.222 -0.528 3.672 1.00 93.94 115 LEU A O 1
ATOM 897 N N . VAL A 1 116 ? -3.883 -2.246 2.404 1.00 92.94 116 VAL A N 1
ATOM 898 C CA . VAL A 1 116 ? -4.560 -2.946 3.506 1.00 92.94 116 VAL A CA 1
ATOM 899 C C . VAL A 1 116 ? -3.543 -3.559 4.474 1.00 92.94 116 VAL A C 1
ATOM 901 O O . VAL A 1 116 ? -3.688 -3.417 5.692 1.00 92.94 116 VAL A O 1
ATOM 904 N N . LEU A 1 117 ? -2.479 -4.181 3.953 1.00 91.31 117 LEU A N 1
ATOM 905 C CA . LEU A 1 117 ? -1.393 -4.725 4.774 1.00 91.31 117 LEU A CA 1
ATOM 906 C C . LEU A 1 117 ? -0.688 -3.632 5.588 1.00 91.31 117 LEU A C 1
ATOM 908 O O . LEU A 1 117 ? -0.447 -3.824 6.780 1.00 91.31 117 LEU A O 1
ATOM 912 N N . SER A 1 118 ? -0.416 -2.467 4.989 1.00 93.44 118 SER A N 1
ATOM 913 C CA . SER A 1 118 ? 0.238 -1.350 5.684 1.00 93.44 118 SER A CA 1
ATOM 914 C C . SER A 1 118 ? -0.595 -0.764 6.819 1.00 93.44 118 SER A C 1
ATOM 916 O O . SER A 1 118 ? -0.036 -0.310 7.815 1.00 93.44 118 SER A O 1
ATOM 918 N N . ALA A 1 119 ? -1.922 -0.839 6.723 1.00 93.06 119 ALA A N 1
ATOM 919 C CA . ALA A 1 119 ? -2.825 -0.424 7.789 1.00 93.06 119 ALA A CA 1
ATOM 920 C C . ALA A 1 119 ? -2.951 -1.445 8.935 1.00 93.06 119 ALA A C 1
ATOM 922 O O . ALA A 1 119 ? -3.342 -1.073 10.039 1.00 93.06 119 ALA A O 1
ATOM 923 N N . THR A 1 120 ? -2.624 -2.722 8.702 1.00 89.00 120 THR A N 1
ATOM 924 C CA . THR A 1 120 ? -2.888 -3.811 9.663 1.00 89.00 120 THR A CA 1
ATOM 925 C C . THR A 1 120 ? -2.106 -3.634 10.969 1.00 89.00 120 THR A C 1
ATOM 927 O O . THR A 1 120 ? -2.655 -3.847 12.045 1.00 89.00 120 THR A O 1
ATOM 930 N N . GLY A 1 121 ? -0.840 -3.210 10.894 1.00 87.69 121 GLY A N 1
ATOM 931 C CA . GLY A 1 121 ? -0.010 -2.956 12.077 1.00 87.69 121 GLY A CA 1
ATOM 932 C C . GLY A 1 121 ? -0.577 -1.838 12.963 1.00 87.69 121 GLY A C 1
ATOM 933 O O . GLY A 1 121 ? -0.931 -2.116 14.106 1.00 87.69 121 GLY A O 1
ATOM 934 N N . PRO A 1 122 ? -0.731 -0.607 12.439 1.00 87.94 122 PRO A N 1
ATOM 935 C CA . PRO A 1 122 ? -1.288 0.518 13.191 1.00 87.94 122 PRO A CA 1
ATOM 936 C C . PRO A 1 122 ? -2.710 0.302 13.728 1.00 87.94 122 PRO A C 1
ATOM 938 O O . PRO A 1 122 ? -3.060 0.887 14.742 1.00 87.94 122 PRO A O 1
ATOM 941 N N . LEU A 1 123 ? -3.545 -0.513 13.071 1.00 88.06 123 LEU A N 1
ATOM 942 C CA . LEU A 1 123 ? -4.901 -0.823 13.557 1.00 88.06 123 LEU A CA 1
ATOM 943 C C . LEU A 1 123 ? -4.920 -1.776 14.762 1.00 88.06 123 LEU A C 1
ATOM 945 O O . LEU A 1 123 ? -5.938 -1.854 15.448 1.00 88.06 123 LEU A O 1
ATOM 949 N N . LEU A 1 124 ? -3.843 -2.538 14.970 1.00 86.38 124 LEU A N 1
ATOM 950 C CA . LEU A 1 124 ? -3.716 -3.533 16.038 1.00 86.38 124 LEU A CA 1
ATOM 951 C C . LEU A 1 124 ? -2.899 -3.040 17.242 1.00 86.38 124 LEU A C 1
ATOM 953 O O . LEU A 1 124 ? -2.868 -3.741 18.256 1.00 86.38 124 LEU A O 1
ATOM 957 N N . GLN A 1 125 ? -2.219 -1.899 17.106 1.00 82.88 125 GLN A N 1
ATOM 958 C CA . GLN A 1 125 ? -1.448 -1.227 18.158 1.00 82.88 125 GLN A CA 1
ATOM 959 C C . GLN A 1 125 ? -2.345 -0.296 18.973 1.00 82.88 125 GLN A C 1
ATOM 961 O O . GLN A 1 125 ? -2.179 -0.299 20.212 1.00 82.88 125 GLN A O 1
#

Foldseek 3Di:
DVVLVVQLVVLVVVLVVVLVVVVVVCCVQLNPDPLLNVLSVVLSVVLLVLLQVVLVCCVVPHDPVVSVVVLVVLQVVLVVLQPCPPPPVLRDPDNPCSSVSSNVVCCSNPVSVSSSSSNRNSNSD

Radius of gyration: 16.04 Å; chains: 1; bounding box: 36×22×50 Å

Secondary structure (DSSP, 8-state):
-HHHHHHHHHHHHHHHHHHHHHHHHHHHHH-S-HHHHHHHHHHHHHHHHHHHHHHHHHHHHS-HHHHHHHHHHHHHHHHHH------GGGS-SSGGGHHHHHHHHHHHHHHHHHHHHHHHHHHH-